Protein AF-A0A118K1B2-F1 (afdb_monomer_lite)

pLDDT: mean 70.5, std 12.01, range [33.72, 85.12]

InterPro domains:
  IPR000425 Major intrinsic protein [PF00230] (2-109)
  IPR022357 Major intrinsic protein, conserved site [PS00221] (12-20)
  IPR023271 Aquaporin-like [G3DSA:1.20.1080.10] (1-116)
  IPR023271 Aquaporin-like [SSF81338] (1-109)
  IPR034294 Aquaporin transporter [PTHR45724] (1-110)

Structure (mmCIF, N/CA/C/O backbone):
data_AF-A0A118K1B2-F1
#
_entry.id   AF-A0A118K1B2-F1
#
loop_
_atom_site.group_PDB
_atom_site.id
_atom_site.type_symbol
_atom_site.label_atom_id
_atom_site.label_alt_id
_atom_site.label_comp_id
_atom_site.label_asym_id
_atom_site.label_entity_id
_atom_site.label_seq_id
_atom_site.pdbx_PDB_ins_code
_atom_site.Cartn_x
_atom_site.Cartn_y
_atom_site.Cartn_z
_atom_site.occupancy
_atom_site.B_iso_or_equiv
_atom_site.auth_seq_id
_atom_site.auth_comp_id
_atom_site.auth_asym_id
_atom_site.auth_atom_id
_atom_site.pdbx_PDB_model_num
ATOM 1 N N . MET A 1 1 ? -10.280 1.804 -0.053 1.00 71.12 1 MET A N 1
ATOM 2 C CA . MET A 1 1 ? -9.878 0.490 0.505 1.00 71.12 1 MET A CA 1
ATOM 3 C C . MET A 1 1 ? -9.743 0.521 2.018 1.00 71.12 1 MET A C 1
ATOM 5 O O . MET A 1 1 ? -10.376 -0.305 2.659 1.00 71.12 1 MET A O 1
ATOM 9 N N . ILE A 1 2 ? -9.023 1.493 2.592 1.00 77.62 2 ILE A N 1
ATOM 10 C CA . ILE A 1 2 ? -8.877 1.639 4.054 1.00 77.62 2 ILE A CA 1
ATOM 11 C C . ILE A 1 2 ? -10.235 1.674 4.777 1.00 77.62 2 ILE A C 1
ATOM 13 O O . ILE A 1 2 ? -10.435 0.908 5.707 1.00 77.62 2 ILE A O 1
ATOM 17 N N . TYR A 1 3 ? -11.224 2.423 4.283 1.00 79.88 3 TYR A N 1
ATOM 18 C CA . TYR A 1 3 ? -12.569 2.416 4.886 1.00 79.88 3 TYR A CA 1
ATOM 19 C C . TYR A 1 3 ? -13.358 1.111 4.698 1.00 79.88 3 TYR A C 1
ATOM 21 O O . TYR A 1 3 ? -14.193 0.777 5.527 1.00 79.88 3 TYR A O 1
ATOM 29 N N . ALA A 1 4 ? -13.093 0.356 3.629 1.00 74.69 4 ALA A N 1
ATOM 30 C CA . ALA A 1 4 ? -13.871 -0.834 3.281 1.00 74.69 4 ALA A CA 1
ATOM 31 C C . ALA A 1 4 ? -13.399 -2.090 4.025 1.00 74.69 4 ALA A C 1
ATOM 33 O O . ALA A 1 4 ? -14.218 -2.896 4.447 1.00 74.69 4 ALA A O 1
ATOM 34 N N . VAL A 1 5 ? -12.083 -2.261 4.187 1.00 78.56 5 VAL A N 1
ATOM 35 C CA . VAL A 1 5 ? -11.490 -3.472 4.788 1.00 78.56 5 VAL A CA 1
ATOM 36 C C . VAL A 1 5 ? -10.510 -3.174 5.927 1.00 78.56 5 VAL A C 1
ATOM 38 O O . VAL A 1 5 ? -9.923 -4.097 6.486 1.00 78.56 5 VAL A O 1
ATOM 41 N N . GLY A 1 6 ? -10.329 -1.905 6.308 1.00 73.50 6 GLY A N 1
ATOM 42 C CA . GLY A 1 6 ? -9.408 -1.504 7.379 1.00 73.50 6 GLY A CA 1
ATOM 43 C C . GLY A 1 6 ? -9.746 -2.125 8.732 1.00 73.50 6 GLY A C 1
ATOM 44 O O . GLY A 1 6 ? -8.849 -2.582 9.428 1.00 73.50 6 GLY A O 1
ATOM 45 N N . HIS A 1 7 ? -11.034 -2.255 9.057 1.00 71.94 7 HIS A N 1
ATOM 46 C CA . HIS A 1 7 ? -11.498 -2.906 10.287 1.00 71.94 7 HIS A CA 1
ATOM 47 C C . HIS A 1 7 ? -11.290 -4.434 10.297 1.00 71.94 7 HIS A C 1
ATOM 49 O O . HIS A 1 7 ? -11.349 -5.046 11.358 1.00 71.94 7 HIS A O 1
ATOM 55 N N . ILE A 1 8 ? -11.046 -5.052 9.133 1.00 75.12 8 ILE A N 1
ATOM 56 C CA . ILE A 1 8 ? -10.825 -6.500 8.996 1.00 75.12 8 ILE A CA 1
ATOM 57 C C . ILE A 1 8 ? -9.327 -6.817 8.998 1.00 75.12 8 ILE A C 1
ATOM 59 O O . ILE A 1 8 ? -8.886 -7.743 9.677 1.00 75.12 8 ILE A O 1
ATOM 63 N N . SER A 1 9 ? -8.536 -6.076 8.215 1.00 69.19 9 SER A N 1
ATOM 64 C CA . SER A 1 9 ? -7.132 -6.419 7.945 1.00 69.19 9 SER A CA 1
ATOM 65 C C . SER A 1 9 ? -6.131 -5.279 8.130 1.00 69.19 9 SER A C 1
ATOM 67 O O . SER A 1 9 ? -4.959 -5.461 7.815 1.00 69.19 9 SER A O 1
ATOM 69 N N . GLY A 1 10 ? -6.567 -4.092 8.559 1.00 67.94 10 GLY A N 1
ATOM 70 C CA . GLY A 1 10 ? -5.748 -2.875 8.492 1.00 67.94 10 GLY A CA 1
ATOM 71 C C . GLY A 1 10 ? -5.558 -2.346 7.063 1.00 67.94 10 GLY A C 1
ATOM 72 O O . GLY A 1 10 ? -4.853 -1.366 6.858 1.00 67.94 10 GLY A O 1
ATOM 73 N N . ALA A 1 11 ? -6.201 -2.974 6.065 1.00 69.00 11 ALA A N 1
ATOM 74 C CA . ALA A 1 11 ? -6.052 -2.678 4.639 1.00 69.00 11 ALA A CA 1
ATOM 75 C C . ALA A 1 11 ? -4.610 -2.816 4.102 1.00 69.00 11 ALA A C 1
ATOM 77 O O . ALA A 1 11 ? -4.231 -2.145 3.138 1.00 69.00 11 ALA A O 1
ATOM 78 N N . HIS A 1 12 ? -3.821 -3.733 4.672 1.00 66.31 12 HIS A N 1
ATOM 79 C CA . HIS A 1 12 ? -2.490 -4.080 4.174 1.00 66.31 12 HIS A CA 1
ATOM 80 C C . HIS A 1 12 ? -2.569 -4.928 2.898 1.00 66.31 12 HIS A C 1
ATOM 82 O O . HIS A 1 12 ? -2.597 -6.156 2.925 1.00 66.31 12 HIS A O 1
ATOM 88 N N . MET A 1 13 ? -2.601 -4.254 1.750 1.00 67.62 13 MET A N 1
ATOM 89 C CA . MET A 1 13 ? -2.659 -4.908 0.435 1.00 67.62 13 MET A CA 1
ATOM 90 C C . MET A 1 13 ? -1.288 -5.376 -0.074 1.00 67.62 13 MET A C 1
ATOM 92 O O . MET A 1 13 ? -1.215 -6.091 -1.066 1.00 67.62 13 MET A O 1
ATOM 96 N N . ASN A 1 14 ? -0.205 -4.974 0.595 1.00 66.75 14 ASN A N 1
ATOM 97 C CA . ASN A 1 14 ? 1.168 -5.231 0.175 1.00 66.75 14 ASN A CA 1
ATOM 98 C C . ASN A 1 14 ? 1.871 -6.181 1.172 1.00 66.75 14 ASN A C 1
ATOM 100 O O . ASN A 1 14 ? 1.858 -5.901 2.380 1.00 66.75 14 ASN A O 1
ATOM 104 N N . PRO A 1 15 ? 2.524 -7.261 0.700 1.00 62.47 15 PRO A N 1
ATOM 105 C CA . PRO A 1 15 ? 3.285 -8.170 1.553 1.00 62.47 15 PRO A CA 1
ATOM 106 C C . PRO A 1 15 ? 4.389 -7.470 2.354 1.00 62.47 15 PRO A C 1
ATOM 108 O O . PRO A 1 15 ? 4.601 -7.816 3.511 1.00 62.47 15 PRO A O 1
ATOM 111 N N . ALA A 1 16 ? 5.048 -6.455 1.786 1.00 64.19 16 ALA A N 1
ATOM 112 C CA . ALA A 1 16 ? 6.098 -5.685 2.457 1.00 64.19 16 ALA A CA 1
ATOM 113 C C . ALA A 1 16 ? 5.550 -4.844 3.622 1.00 64.19 16 ALA A C 1
ATOM 115 O O . ALA A 1 16 ? 6.153 -4.790 4.691 1.00 64.19 16 ALA A O 1
ATOM 116 N N . VAL A 1 17 ? 4.367 -4.247 3.447 1.00 63.75 17 VAL A N 1
ATOM 117 C CA . VAL A 1 17 ? 3.679 -3.486 4.505 1.00 63.75 17 VAL A CA 1
ATOM 118 C C . VAL A 1 17 ? 3.190 -4.434 5.599 1.00 63.75 17 VAL A C 1
ATOM 120 O O . VAL A 1 17 ? 3.401 -4.177 6.781 1.00 63.75 17 VAL A O 1
ATOM 123 N N . THR A 1 18 ? 2.618 -5.577 5.209 1.00 71.69 18 THR A N 1
ATOM 124 C CA . THR A 1 18 ? 2.194 -6.624 6.151 1.00 71.69 18 THR A CA 1
ATOM 125 C C . THR A 1 18 ? 3.380 -7.131 6.971 1.00 71.69 18 THR A C 1
ATOM 127 O O . THR A 1 18 ? 3.280 -7.241 8.188 1.00 71.69 18 THR A O 1
ATOM 130 N N . LEU A 1 19 ? 4.527 -7.375 6.328 1.00 71.12 19 LEU A N 1
ATOM 131 C CA . LEU A 1 19 ? 5.757 -7.798 6.993 1.00 71.12 19 LEU A CA 1
ATOM 132 C C . LEU A 1 19 ? 6.261 -6.741 7.984 1.00 71.12 19 LEU A C 1
ATOM 134 O O . LEU A 1 19 ? 6.549 -7.083 9.127 1.00 71.12 19 LEU A O 1
ATOM 138 N N . ALA A 1 20 ? 6.325 -5.470 7.580 1.00 68.88 20 ALA A N 1
ATOM 139 C CA . ALA A 1 20 ? 6.774 -4.380 8.446 1.00 68.88 20 ALA A CA 1
ATOM 140 C C . ALA A 1 20 ? 5.913 -4.265 9.717 1.00 68.88 20 ALA A C 1
ATOM 142 O O . ALA A 1 20 ? 6.440 -4.199 10.826 1.00 68.88 20 ALA A O 1
ATOM 143 N N . PHE A 1 21 ? 4.589 -4.331 9.576 1.00 67.31 21 PHE A N 1
ATOM 144 C CA . PHE A 1 21 ? 3.666 -4.272 10.711 1.00 67.31 21 PHE A CA 1
ATOM 145 C C . PHE A 1 21 ? 3.639 -5.562 11.555 1.00 67.31 21 PHE A C 1
ATOM 147 O O . PHE A 1 21 ? 3.429 -5.494 12.769 1.00 67.31 21 PHE A O 1
ATOM 154 N N . SER A 1 22 ? 3.890 -6.731 10.955 1.00 73.12 22 SER A N 1
ATOM 155 C CA . SER A 1 22 ? 4.058 -7.993 11.690 1.00 73.12 22 SER A CA 1
ATOM 156 C C . SER A 1 22 ? 5.350 -8.028 12.510 1.00 73.12 22 SER A C 1
ATOM 158 O O . SER A 1 22 ? 5.331 -8.524 13.635 1.00 73.12 22 SER A O 1
ATOM 160 N N . VAL A 1 23 ? 6.451 -7.459 12.006 1.00 74.94 23 VAL A N 1
ATOM 161 C CA . VAL A 1 23 ? 7.722 -7.342 12.750 1.00 74.94 23 VAL A CA 1
ATOM 162 C C . VAL A 1 23 ? 7.582 -6.403 13.951 1.00 74.94 23 VAL A C 1
ATOM 164 O O . VAL A 1 23 ? 8.112 -6.693 15.019 1.00 74.94 23 VAL A O 1
ATOM 167 N N . VAL A 1 24 ? 6.803 -5.325 13.819 1.00 72.62 24 VAL A N 1
ATOM 168 C CA . VAL A 1 24 ? 6.491 -4.383 14.915 1.00 72.62 24 VAL A CA 1
ATOM 169 C C . VAL A 1 24 ? 5.405 -4.941 15.868 1.00 72.62 24 VAL A C 1
ATOM 171 O O . VAL A 1 24 ? 4.939 -4.259 16.779 1.00 72.62 24 VAL A O 1
ATOM 174 N N . GLY A 1 25 ? 4.989 -6.202 15.693 1.00 64.19 25 GLY A N 1
ATOM 175 C CA . GLY A 1 25 ? 4.097 -6.921 16.611 1.00 64.19 25 GLY A CA 1
ATOM 176 C C . GLY A 1 25 ? 2.627 -6.501 16.557 1.00 64.19 25 GLY A C 1
ATOM 177 O O . GLY A 1 25 ? 1.839 -6.951 17.383 1.00 64.19 25 GLY A O 1
ATOM 178 N N . HIS A 1 26 ? 2.238 -5.664 15.594 1.00 63.62 26 HIS A N 1
ATOM 179 C CA . HIS A 1 26 ? 0.870 -5.150 15.497 1.00 63.62 26 HIS A CA 1
ATOM 180 C C . HIS A 1 26 ? -0.079 -6.095 14.741 1.00 63.62 26 HIS A C 1
ATOM 182 O O . HIS A 1 26 ? -1.292 -5.960 14.878 1.00 63.62 26 HIS A O 1
ATOM 188 N N . PHE A 1 27 ? 0.438 -7.065 13.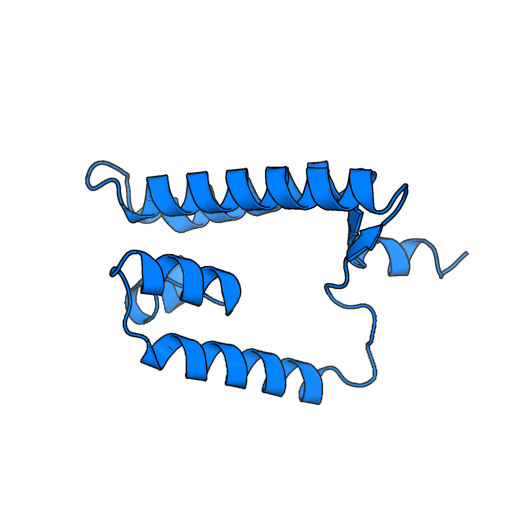968 1.00 65.69 27 PHE A N 1
ATOM 189 C CA . PHE A 1 27 ? -0.393 -7.965 13.153 1.00 65.69 27 PHE A CA 1
ATOM 190 C C . PHE A 1 27 ? 0.091 -9.426 13.114 1.00 65.69 27 PHE A C 1
ATOM 192 O O . PHE A 1 27 ? 1.298 -9.685 13.078 1.00 65.69 27 PHE A O 1
ATOM 199 N N . PRO A 1 28 ? -0.836 -10.405 13.050 1.00 72.88 28 PRO A N 1
ATOM 200 C CA . PRO A 1 28 ? -0.501 -11.824 13.026 1.00 72.88 28 PRO A CA 1
ATOM 201 C C . PRO A 1 28 ? 0.170 -12.240 11.710 1.00 72.88 28 PRO A C 1
ATOM 203 O O . PRO A 1 28 ? -0.343 -11.978 10.624 1.00 72.88 28 PRO A O 1
ATOM 206 N N . TRP A 1 29 ? 1.250 -13.021 11.807 1.00 74.06 29 TRP A N 1
ATOM 207 C CA . TRP A 1 29 ? 2.026 -13.552 10.673 1.00 74.06 29 TRP A CA 1
ATOM 208 C C . TRP A 1 29 ? 1.200 -14.306 9.615 1.00 74.06 29 TRP A C 1
ATOM 210 O O . TRP A 1 29 ? 1.606 -14.403 8.461 1.00 74.06 29 TRP A O 1
ATOM 220 N N . LYS A 1 30 ? 0.008 -14.805 9.972 1.00 75.38 30 LYS A N 1
ATOM 221 C CA . LYS A 1 30 ? -0.931 -15.448 9.036 1.00 75.38 30 LYS A CA 1
ATOM 222 C C . LYS A 1 30 ? -1.474 -14.492 7.962 1.00 75.38 30 LYS A C 1
ATOM 224 O O . LYS A 1 30 ? -1.896 -14.960 6.913 1.00 75.38 30 LYS A O 1
ATOM 229 N N . GLN A 1 31 ? -1.463 -13.174 8.178 1.00 73.31 31 GLN A N 1
ATOM 230 C CA . GLN A 1 31 ? -1.839 -12.216 7.128 1.00 73.31 31 GLN A CA 1
ATOM 231 C C . GLN A 1 31 ? -0.801 -12.140 6.002 1.00 73.31 31 GLN A C 1
ATOM 233 O O . GLN A 1 31 ? -1.165 -11.870 4.857 1.00 73.31 31 GLN A O 1
ATOM 238 N N . LEU A 1 32 ? 0.471 -12.439 6.291 1.00 75.44 32 LEU A N 1
ATOM 239 C CA . LEU A 1 32 ? 1.540 -12.420 5.294 1.00 75.44 32 LEU A CA 1
ATOM 240 C C . LEU A 1 32 ? 1.276 -13.439 4.178 1.00 75.44 32 LEU A C 1
ATOM 242 O O . LEU A 1 32 ? 1.420 -13.121 3.000 1.00 75.44 32 LEU A O 1
ATOM 246 N N . THR A 1 33 ? 0.820 -14.642 4.535 1.00 77.44 33 THR A N 1
ATOM 247 C CA . THR A 1 33 ? 0.509 -15.691 3.553 1.00 77.44 33 THR A CA 1
ATOM 248 C C . THR A 1 33 ? -0.683 -15.309 2.675 1.00 77.44 33 THR A C 1
ATOM 250 O O . THR A 1 33 ? -0.632 -15.518 1.465 1.00 77.44 33 THR A O 1
ATOM 253 N N . GLY A 1 34 ? -1.714 -14.672 3.244 1.00 78.06 34 GLY A N 1
ATOM 254 C CA . GLY A 1 34 ? -2.842 -14.125 2.483 1.00 78.06 34 GLY A CA 1
ATOM 255 C C . GLY A 1 34 ? -2.420 -13.039 1.486 1.00 78.06 34 GLY A C 1
ATOM 256 O O . GLY A 1 34 ? -2.852 -13.063 0.334 1.00 78.06 34 GLY A O 1
ATOM 257 N N . SER A 1 35 ? -1.522 -12.136 1.890 1.00 74.25 35 SER A N 1
ATOM 258 C CA . SER A 1 35 ? -0.998 -11.070 1.024 1.00 74.25 35 SER A CA 1
ATOM 259 C C . SER A 1 35 ? -0.142 -11.614 -0.133 1.00 74.25 35 SER A C 1
ATOM 261 O O . SER A 1 35 ? -0.258 -11.160 -1.276 1.00 74.25 35 SER A O 1
ATOM 263 N N . ILE A 1 36 ? 0.666 -12.648 0.132 1.00 80.12 36 ILE A N 1
ATOM 264 C CA . ILE A 1 36 ? 1.450 -13.352 -0.895 1.00 80.12 36 ILE A CA 1
ATOM 265 C C . ILE A 1 36 ? 0.523 -14.055 -1.895 1.00 80.12 36 ILE A C 1
ATOM 267 O O . ILE A 1 36 ? 0.702 -13.906 -3.105 1.00 80.12 36 ILE A O 1
ATOM 271 N N . LEU A 1 37 ? -0.491 -14.781 -1.412 1.00 81.62 37 LEU A N 1
ATOM 272 C CA . LEU A 1 37 ? -1.463 -15.465 -2.271 1.00 81.62 37 LEU A CA 1
ATOM 273 C C . LEU A 1 37 ? -2.247 -14.481 -3.146 1.00 81.62 37 LEU A C 1
ATOM 275 O O . LEU A 1 37 ? -2.399 -14.724 -4.341 1.00 81.62 37 LEU A O 1
ATOM 279 N N . ALA A 1 38 ? -2.689 -13.354 -2.584 1.00 78.00 38 ALA A N 1
ATOM 280 C CA . ALA A 1 38 ? -3.379 -12.306 -3.335 1.00 78.00 38 ALA A CA 1
ATOM 281 C C . ALA A 1 38 ? -2.488 -11.705 -4.436 1.00 78.00 38 ALA A C 1
ATOM 283 O O . ALA A 1 38 ? -2.937 -11.531 -5.568 1.00 78.00 38 ALA A O 1
ATOM 284 N N . SER A 1 39 ? -1.208 -11.463 -4.133 1.00 76.88 39 SER A N 1
ATOM 285 C CA . SER A 1 39 ? -0.222 -10.968 -5.104 1.00 76.88 39 SER A CA 1
ATOM 286 C C . SER A 1 39 ? -0.002 -11.965 -6.250 1.00 76.88 39 SER A C 1
ATOM 288 O O . SER A 1 39 ? 0.089 -11.581 -7.418 1.00 76.88 39 SER A O 1
ATOM 290 N N . PHE A 1 40 ? 0.030 -13.264 -5.940 1.00 79.94 40 PHE A N 1
ATOM 291 C CA . PHE A 1 40 ? 0.178 -14.318 -6.944 1.00 79.94 40 PHE A CA 1
ATOM 292 C C . PHE A 1 40 ? -1.085 -14.493 -7.801 1.00 79.94 40 PHE A C 1
ATOM 294 O O . PHE A 1 40 ? -0.987 -14.640 -9.018 1.00 79.94 40 PHE A O 1
ATOM 301 N N . ALA A 1 41 ? -2.272 -14.415 -7.192 1.00 82.62 41 ALA A N 1
ATOM 302 C CA . ALA A 1 41 ? -3.546 -14.437 -7.907 1.00 82.62 41 ALA A CA 1
ATOM 303 C C . ALA A 1 41 ? -3.663 -13.255 -8.881 1.00 82.62 41 ALA A C 1
ATOM 305 O O . ALA A 1 41 ? -4.050 -13.442 -10.035 1.00 82.62 41 ALA A O 1
ATOM 306 N N . LEU A 1 42 ? -3.248 -12.058 -8.450 1.00 76.75 42 LEU A N 1
ATOM 307 C CA . LEU A 1 42 ? -3.219 -10.869 -9.298 1.00 76.75 42 LEU A CA 1
ATOM 308 C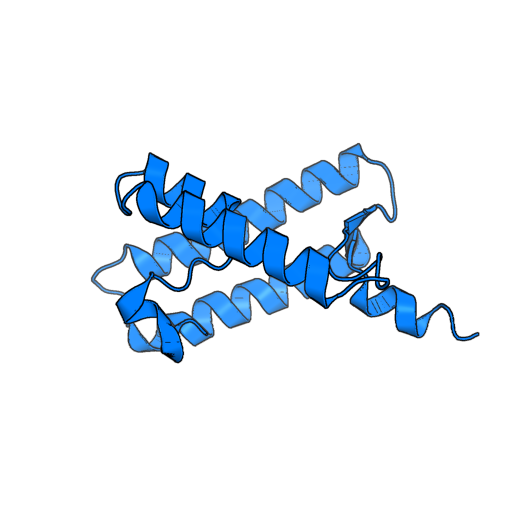 C . LEU A 1 42 ? -2.262 -11.042 -10.489 1.00 76.75 42 LEU A C 1
ATOM 310 O O . LEU A 1 42 ? -2.620 -10.707 -11.616 1.00 76.75 42 LEU A O 1
ATOM 314 N N . ARG A 1 43 ? -1.082 -11.638 -10.268 1.00 75.81 43 ARG A N 1
ATOM 315 C CA . ARG A 1 43 ? -0.123 -11.964 -11.338 1.00 75.81 43 ARG A CA 1
ATOM 316 C C . ARG A 1 43 ? -0.707 -12.917 -12.384 1.00 75.81 43 ARG A C 1
ATOM 318 O O . ARG A 1 43 ? -0.441 -12.745 -13.570 1.00 75.81 43 ARG A O 1
ATOM 325 N N . ILE A 1 44 ? -1.471 -13.922 -11.957 1.00 80.81 44 ILE A N 1
ATOM 326 C CA . ILE A 1 44 ? -2.115 -14.878 -12.870 1.00 80.81 44 ILE A CA 1
ATOM 327 C C . ILE A 1 44 ? -3.229 -14.189 -13.666 1.00 80.81 44 ILE A C 1
ATOM 329 O O . ILE A 1 44 ? -3.322 -14.387 -14.874 1.00 80.81 44 ILE A O 1
ATOM 333 N N . LEU A 1 45 ? -4.045 -13.364 -13.004 1.00 80.00 45 LEU A N 1
ATOM 334 C CA . LEU A 1 45 ? -5.194 -12.699 -13.619 1.00 80.00 45 LEU A CA 1
ATOM 335 C C . LEU A 1 45 ? -4.792 -11.618 -14.635 1.00 80.00 45 LEU A C 1
ATOM 337 O O . LEU A 1 45 ? -5.482 -11.433 -15.633 1.00 80.00 45 LEU A O 1
ATOM 341 N N . LEU A 1 46 ? -3.689 -10.906 -14.389 1.00 77.19 46 LEU A N 1
ATOM 342 C CA . LEU A 1 46 ? -3.232 -9.796 -15.234 1.00 77.19 46 LEU A CA 1
ATOM 343 C C . LEU A 1 46 ? -2.296 -10.220 -16.378 1.00 77.19 46 LEU A C 1
ATOM 345 O O . LEU A 1 46 ? -1.840 -9.365 -17.134 1.00 77.19 46 LEU A O 1
ATOM 349 N N . HIS A 1 47 ? -2.002 -11.509 -16.558 1.00 70.81 47 HIS A N 1
ATOM 350 C CA . HIS A 1 47 ? -1.213 -11.972 -17.706 1.00 70.81 47 HIS A CA 1
ATOM 351 C C . HIS A 1 47 ? -1.971 -11.689 -19.024 1.00 70.81 47 HIS A C 1
ATOM 353 O O . HIS A 1 47 ? -3.141 -12.055 -19.117 1.00 70.81 47 HIS A O 1
ATOM 359 N N . PRO A 1 48 ? -1.354 -11.075 -20.063 1.00 70.25 48 PRO A N 1
ATOM 360 C CA . PRO A 1 48 ? 0.081 -10.869 -20.301 1.00 70.25 48 PRO A CA 1
ATOM 361 C C . PRO A 1 48 ? 0.625 -9.460 -19.966 1.00 70.25 48 PRO A C 1
ATOM 363 O O . PRO A 1 48 ? 1.706 -9.106 -20.437 1.00 70.25 48 PRO A O 1
ATOM 366 N N . ILE A 1 49 ? -0.085 -8.637 -19.192 1.00 69.56 49 ILE A N 1
ATOM 367 C CA . ILE A 1 49 ? 0.314 -7.256 -18.882 1.00 69.56 49 ILE A CA 1
ATOM 368 C C . ILE A 1 49 ? 1.528 -7.268 -17.938 1.00 69.56 49 ILE A C 1
ATOM 370 O O . ILE A 1 49 ? 1.412 -7.588 -16.759 1.00 69.56 49 ILE A O 1
ATOM 374 N N . LYS A 1 50 ? 2.712 -6.934 -18.465 1.00 62.91 50 LYS A N 1
ATOM 375 C CA . LYS A 1 50 ? 3.988 -6.994 -17.723 1.00 62.91 50 LYS A CA 1
ATOM 376 C C . LYS A 1 50 ? 4.397 -5.689 -17.048 1.00 62.91 50 LYS A C 1
ATOM 378 O O . LYS A 1 50 ? 5.272 -5.721 -16.192 1.00 62.91 50 LYS A O 1
ATOM 383 N N . HIS A 1 51 ? 3.802 -4.565 -17.440 1.00 60.19 51 HIS A N 1
ATOM 384 C CA . HIS A 1 51 ? 4.256 -3.250 -16.990 1.00 60.19 51 HIS A CA 1
ATOM 385 C C . HIS A 1 51 ? 3.482 -2.725 -15.774 1.00 60.19 51 HIS A C 1
ATOM 387 O O . HIS A 1 51 ? 4.031 -1.913 -15.035 1.00 60.19 51 HIS A O 1
ATOM 393 N N . LEU A 1 52 ? 2.301 -3.275 -15.467 1.00 59.44 52 LEU A N 1
ATOM 394 C CA . LEU A 1 52 ? 1.437 -2.780 -14.390 1.00 59.44 52 LEU A CA 1
ATOM 395 C C . LEU A 1 52 ? 2.129 -2.786 -13.022 1.00 59.44 52 LEU A C 1
ATOM 397 O O . LEU A 1 52 ? 2.432 -3.838 -12.464 1.00 59.44 52 LEU A O 1
ATOM 401 N N . GLY A 1 53 ? 2.362 -1.589 -12.477 1.00 59.25 53 GLY A N 1
ATOM 402 C CA . GLY A 1 53 ? 2.968 -1.406 -11.155 1.00 59.25 53 GLY A CA 1
ATOM 403 C C . GLY A 1 53 ? 4.475 -1.667 -11.094 1.00 59.25 53 GLY A C 1
ATOM 404 O O . GLY A 1 53 ? 5.020 -1.760 -9.997 1.00 59.25 53 GLY A O 1
ATOM 405 N N . THR A 1 54 ? 5.156 -1.777 -12.239 1.00 61.12 54 THR A N 1
ATOM 406 C CA . THR A 1 54 ? 6.624 -1.848 -12.281 1.00 61.12 54 THR A CA 1
ATOM 407 C C . THR A 1 54 ? 7.240 -0.451 -12.197 1.00 61.12 54 THR A C 1
ATOM 409 O O . THR A 1 54 ? 6.757 0.498 -12.823 1.00 61.12 54 THR A O 1
ATOM 412 N N . THR A 1 55 ? 8.303 -0.316 -11.405 1.00 61.44 55 THR A N 1
ATOM 413 C CA . THR A 1 55 ? 9.114 0.898 -11.305 1.00 61.44 55 THR A CA 1
ATOM 414 C C . THR A 1 55 ? 10.258 0.802 -12.307 1.00 61.44 55 THR A C 1
ATOM 416 O O . THR A 1 55 ? 11.182 0.009 -12.146 1.00 61.44 55 THR A O 1
ATOM 419 N N . THR A 1 56 ? 10.188 1.582 -13.388 1.00 62.81 56 THR A N 1
ATOM 420 C CA . THR A 1 56 ? 11.314 1.699 -14.323 1.00 62.81 56 THR A CA 1
ATOM 421 C C . THR A 1 56 ? 12.134 2.931 -13.932 1.00 62.81 56 THR A C 1
ATOM 423 O O . THR A 1 56 ? 11.578 4.035 -13.927 1.00 62.81 56 THR A O 1
ATOM 426 N N . PRO A 1 57 ? 13.426 2.790 -13.586 1.00 65.19 57 PRO A N 1
ATOM 427 C CA . PRO A 1 57 ? 14.261 3.938 -13.255 1.00 65.19 57 PRO A CA 1
ATOM 428 C C . PRO A 1 57 ? 14.381 4.856 -14.477 1.00 65.19 57 PRO A C 1
ATOM 430 O O . PRO A 1 57 ? 14.694 4.401 -15.577 1.00 65.19 57 PRO A O 1
ATOM 433 N N . ALA A 1 58 ? 14.093 6.150 -14.305 1.00 64.38 58 ALA A N 1
ATOM 434 C CA . ALA A 1 58 ? 14.281 7.139 -15.370 1.00 64.38 58 ALA A CA 1
ATOM 435 C C . ALA A 1 58 ? 15.731 7.665 -15.430 1.00 64.38 58 ALA A C 1
ATOM 437 O O . ALA A 1 58 ? 16.117 8.278 -16.424 1.00 64.38 58 ALA A O 1
ATOM 438 N N . GLY A 1 59 ? 16.521 7.413 -14.378 1.00 70.00 59 GLY A N 1
ATOM 439 C CA . GLY A 1 59 ? 17.920 7.815 -14.223 1.00 70.00 59 GLY A CA 1
ATOM 440 C C . GLY A 1 59 ? 18.810 6.655 -13.766 1.00 70.00 59 GLY A C 1
ATOM 441 O O . GLY A 1 59 ? 18.636 5.521 -14.202 1.00 70.00 59 GLY A O 1
ATOM 442 N N . THR A 1 60 ? 19.781 6.931 -12.892 1.00 78.25 60 THR A N 1
ATOM 443 C CA . THR A 1 60 ? 20.670 5.884 -12.351 1.00 78.25 60 THR A CA 1
ATOM 444 C C . THR A 1 60 ? 19.953 4.998 -11.330 1.00 78.25 60 THR A C 1
ATOM 446 O O . THR A 1 60 ? 19.115 5.484 -10.567 1.00 78.25 60 THR A O 1
ATOM 449 N N . ASP A 1 61 ? 20.336 3.721 -11.247 1.00 78.44 61 ASP A N 1
ATOM 450 C CA . ASP A 1 61 ? 19.781 2.772 -10.267 1.00 78.44 61 ASP A CA 1
ATOM 451 C C . ASP A 1 61 ? 19.913 3.284 -8.823 1.00 78.44 61 ASP A C 1
ATOM 453 O O . ASP A 1 61 ? 19.019 3.096 -8.002 1.00 78.44 61 ASP A O 1
ATOM 457 N N . LEU A 1 62 ? 21.004 4.000 -8.519 1.00 78.25 62 LEU A N 1
ATOM 458 C CA . LEU A 1 62 ? 21.234 4.592 -7.201 1.00 78.25 62 LEU A CA 1
ATOM 459 C C . LEU A 1 62 ? 20.253 5.734 -6.894 1.00 78.25 62 LEU A C 1
ATOM 461 O O . LEU A 1 62 ? 19.744 5.818 -5.779 1.00 78.25 62 LEU A O 1
ATOM 465 N N . GLN A 1 63 ? 19.963 6.599 -7.869 1.00 74.75 63 GLN A N 1
ATOM 466 C CA . GLN A 1 63 ? 18.970 7.666 -7.714 1.00 74.75 63 GLN A CA 1
ATOM 467 C C . GLN A 1 63 ? 17.569 7.082 -7.505 1.00 74.75 63 GLN A C 1
ATOM 469 O O . GLN A 1 63 ? 16.848 7.532 -6.614 1.00 74.75 63 GLN A O 1
ATOM 474 N N . ALA A 1 64 ? 17.206 6.052 -8.274 1.00 74.25 64 ALA A N 1
ATOM 475 C CA . ALA A 1 64 ? 15.931 5.362 -8.115 1.00 74.25 64 ALA A CA 1
ATOM 476 C C . ALA A 1 64 ? 15.812 4.687 -6.740 1.00 74.25 64 ALA A C 1
ATOM 478 O O . ALA A 1 64 ? 14.790 4.846 -6.079 1.00 74.25 64 ALA A O 1
ATOM 479 N N . LEU A 1 65 ? 16.875 4.032 -6.261 1.00 79.00 65 LEU A N 1
ATOM 480 C CA . LEU A 1 65 ? 16.916 3.424 -4.929 1.00 79.00 65 LEU A CA 1
ATOM 481 C C . LEU A 1 65 ? 16.736 4.464 -3.812 1.00 79.00 65 LEU A C 1
ATOM 483 O O . LEU A 1 65 ? 15.966 4.244 -2.877 1.00 79.00 65 LEU A O 1
ATOM 487 N N . ILE A 1 66 ? 17.424 5.607 -3.902 1.00 81.62 66 ILE A N 1
ATOM 488 C CA . ILE A 1 66 ? 17.296 6.696 -2.919 1.00 81.62 66 ILE A CA 1
ATOM 489 C C . ILE A 1 66 ? 15.863 7.236 -2.906 1.00 81.62 66 ILE A C 1
ATOM 491 O O . ILE A 1 66 ? 15.275 7.408 -1.837 1.00 81.62 66 ILE A O 1
ATOM 495 N N . MET A 1 67 ? 15.280 7.460 -4.083 1.00 75.69 67 MET A N 1
ATOM 496 C CA . MET A 1 67 ? 13.900 7.928 -4.205 1.00 75.69 67 MET A CA 1
ATOM 497 C C . MET A 1 67 ? 12.896 6.907 -3.661 1.00 75.69 67 MET A C 1
ATOM 499 O O . MET A 1 67 ? 11.961 7.286 -2.955 1.00 75.69 67 MET A O 1
ATOM 503 N N . GLU A 1 68 ? 13.109 5.616 -3.911 1.00 75.19 68 GLU A N 1
ATOM 504 C CA . GLU A 1 68 ? 12.255 4.540 -3.407 1.00 75.19 68 GLU A CA 1
ATOM 505 C C . GLU A 1 68 ? 12.293 4.456 -1.875 1.00 75.19 68 GLU A C 1
ATOM 507 O O . GLU A 1 68 ? 11.243 4.314 -1.241 1.00 75.19 68 GLU A O 1
ATOM 512 N N . ILE A 1 69 ? 13.469 4.641 -1.264 1.00 82.69 69 ILE A N 1
ATOM 513 C CA . ILE A 1 69 ? 13.621 4.716 0.196 1.00 82.69 69 ILE A CA 1
ATOM 514 C C . ILE A 1 69 ? 12.851 5.912 0.762 1.00 82.69 69 ILE A C 1
ATOM 516 O O . ILE A 1 69 ? 12.088 5.741 1.713 1.00 82.69 69 ILE A O 1
ATOM 520 N N . ILE A 1 70 ? 13.014 7.108 0.186 1.00 83.69 70 ILE A N 1
ATOM 521 C CA . ILE A 1 70 ? 12.354 8.332 0.671 1.00 83.69 70 ILE A CA 1
ATOM 522 C C . ILE A 1 70 ? 10.829 8.195 0.577 1.00 83.69 70 ILE A C 1
ATOM 524 O O . ILE A 1 70 ? 10.121 8.425 1.557 1.00 83.69 70 ILE A O 1
ATOM 528 N N . VAL A 1 71 ? 10.320 7.767 -0.579 1.00 79.94 71 VAL A N 1
ATOM 529 C CA . VAL A 1 71 ? 8.881 7.616 -0.842 1.00 79.94 71 VAL A CA 1
ATOM 530 C C . VAL A 1 71 ? 8.256 6.561 0.067 1.00 79.94 71 VAL A C 1
ATOM 532 O O . VAL A 1 71 ? 7.203 6.806 0.667 1.00 79.94 71 VAL A O 1
ATOM 535 N N . THR A 1 72 ? 8.916 5.410 0.219 1.00 79.00 72 THR A N 1
ATOM 536 C CA . THR A 1 72 ? 8.447 4.327 1.094 1.00 79.00 72 THR A CA 1
ATOM 537 C C . THR A 1 72 ? 8.481 4.752 2.558 1.00 79.00 72 THR A C 1
ATOM 539 O O . THR A 1 72 ? 7.532 4.486 3.297 1.00 79.00 72 THR A O 1
ATOM 542 N N . PHE A 1 73 ? 9.527 5.469 2.976 1.00 81.44 7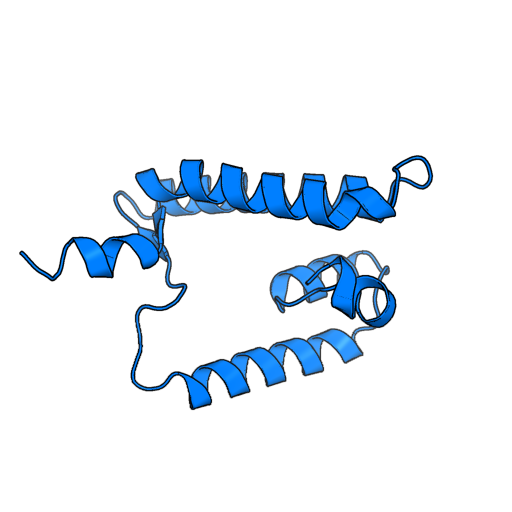3 PHE A N 1
ATOM 543 C CA . PHE A 1 73 ? 9.640 5.999 4.330 1.00 81.44 73 PHE A CA 1
ATOM 544 C C . PHE A 1 73 ? 8.520 6.994 4.646 1.00 81.44 73 PHE A C 1
ATOM 546 O O . PHE A 1 73 ? 7.836 6.833 5.654 1.00 81.44 73 PHE A O 1
ATOM 553 N N . THR A 1 74 ? 8.270 7.981 3.780 1.00 80.62 74 THR A N 1
ATOM 554 C CA . THR A 1 74 ? 7.193 8.963 3.986 1.00 80.62 74 THR A CA 1
ATOM 555 C C . THR A 1 74 ? 5.817 8.297 4.021 1.00 80.62 74 THR A C 1
ATOM 557 O O . THR A 1 74 ? 5.002 8.614 4.889 1.00 80.62 74 THR A O 1
ATOM 560 N N . MET A 1 75 ? 5.562 7.337 3.128 1.00 81.12 75 MET A N 1
ATOM 561 C CA . MET A 1 75 ? 4.304 6.587 3.094 1.00 81.12 75 MET A CA 1
ATOM 562 C C . MET A 1 75 ? 4.091 5.769 4.379 1.00 81.12 75 MET A C 1
ATOM 564 O O . MET A 1 75 ? 3.017 5.840 4.987 1.00 81.12 75 MET A O 1
ATOM 568 N N . MET A 1 76 ? 5.118 5.050 4.842 1.00 81.06 76 MET A N 1
ATOM 569 C CA . MET A 1 76 ? 5.039 4.262 6.075 1.00 81.06 76 MET A CA 1
ATOM 570 C C . MET A 1 76 ? 4.983 5.136 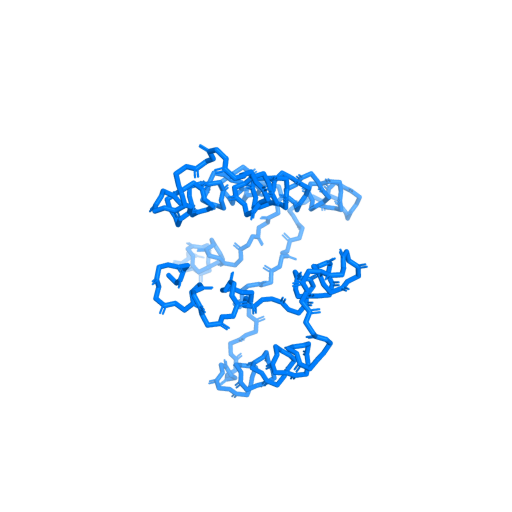7.326 1.00 81.06 76 MET A C 1
ATOM 572 O O . MET A 1 76 ? 4.287 4.772 8.274 1.00 81.06 76 MET A O 1
ATOM 576 N N . PHE A 1 77 ? 5.638 6.297 7.329 1.00 82.81 77 PHE A N 1
ATOM 577 C CA . PHE A 1 77 ? 5.554 7.265 8.419 1.00 82.81 77 PHE A CA 1
ATOM 578 C C . PHE A 1 77 ? 4.122 7.783 8.592 1.00 82.81 77 PHE A C 1
ATOM 580 O O . PHE A 1 77 ? 3.580 7.692 9.690 1.00 82.81 77 PHE A O 1
ATOM 587 N N . VAL A 1 78 ? 3.473 8.241 7.513 1.00 82.69 78 VAL A N 1
ATOM 588 C CA . VAL A 1 78 ? 2.076 8.714 7.572 1.00 82.69 78 VAL A CA 1
ATOM 589 C C . VAL A 1 78 ? 1.129 7.581 7.966 1.00 82.69 78 VAL A C 1
ATOM 591 O O . VAL A 1 78 ? 0.272 7.771 8.826 1.00 82.69 78 VAL A O 1
ATOM 594 N N . THR A 1 79 ? 1.305 6.391 7.384 1.00 80.69 79 THR A N 1
ATOM 595 C CA . THR A 1 79 ? 0.467 5.224 7.703 1.00 80.69 79 THR A CA 1
ATOM 596 C C . THR A 1 79 ? 0.606 4.829 9.170 1.00 80.69 79 THR A C 1
ATOM 598 O O . THR A 1 79 ? -0.399 4.610 9.838 1.00 80.69 79 THR A O 1
ATOM 601 N N . SER A 1 80 ? 1.829 4.805 9.704 1.00 77.06 80 SER A N 1
ATOM 602 C CA . SER A 1 80 ? 2.078 4.471 11.109 1.00 77.06 80 SER A CA 1
ATOM 603 C C . SER A 1 80 ? 1.571 5.559 12.049 1.00 77.06 80 SER A C 1
ATOM 605 O O . SER A 1 80 ? 0.927 5.232 13.038 1.00 77.06 80 SER A O 1
ATOM 607 N N . ALA A 1 81 ? 1.794 6.839 11.738 1.00 81.56 81 ALA A N 1
ATOM 608 C CA . ALA A 1 81 ? 1.308 7.957 12.545 1.00 81.56 81 ALA A CA 1
ATOM 609 C C . ALA A 1 81 ? -0.220 7.922 12.688 1.00 81.56 81 ALA A C 1
ATOM 611 O O . ALA A 1 81 ? -0.747 8.031 13.787 1.00 81.56 81 ALA A O 1
ATOM 612 N N . VAL A 1 82 ? -0.930 7.678 11.588 1.00 79.75 82 VAL A N 1
ATOM 613 C CA . VAL A 1 82 ? -2.393 7.591 11.576 1.00 79.75 82 VAL A CA 1
ATOM 614 C C . VAL A 1 82 ? -2.908 6.291 12.210 1.00 79.75 82 VAL A C 1
ATOM 616 O O . VAL A 1 82 ? -3.973 6.296 12.820 1.00 79.75 82 VAL A O 1
ATOM 619 N N . ALA A 1 83 ? -2.182 5.177 12.073 1.00 74.25 83 ALA A N 1
ATOM 620 C CA . ALA A 1 83 ? -2.598 3.880 12.612 1.00 74.25 83 ALA A CA 1
ATOM 621 C C . ALA A 1 83 ? -2.298 3.706 14.111 1.00 74.25 83 ALA A C 1
ATOM 623 O O . ALA A 1 83 ? -2.966 2.911 14.768 1.00 74.25 83 ALA A O 1
ATOM 624 N N . THR A 1 84 ? -1.289 4.400 14.645 1.00 71.88 84 THR A N 1
ATOM 625 C CA . THR A 1 84 ? -0.832 4.233 16.039 1.00 71.88 84 THR A CA 1
ATOM 626 C C . THR A 1 84 ? -1.238 5.380 16.961 1.00 71.88 84 THR A C 1
ATOM 628 O O . THR A 1 84 ? -1.296 5.184 18.177 1.00 71.88 84 THR A O 1
ATOM 631 N N . ASP A 1 85 ? -1.554 6.563 16.429 1.00 74.81 85 ASP A N 1
ATOM 632 C CA . ASP A 1 85 ? -1.971 7.687 17.261 1.00 74.81 85 ASP A CA 1
ATOM 633 C C . ASP A 1 85 ? -3.442 7.555 17.680 1.00 74.81 85 ASP A C 1
ATOM 635 O O . ASP A 1 85 ? -4.368 7.832 16.922 1.00 74.81 85 ASP A O 1
ATOM 639 N N . SER A 1 86 ? -3.656 7.173 18.940 1.00 65.25 86 SER A N 1
ATOM 640 C CA . SER A 1 86 ? -4.984 7.106 19.570 1.00 65.25 86 SER A CA 1
ATOM 641 C C . SER A 1 86 ? -5.742 8.444 19.620 1.00 65.25 86 SER A C 1
ATOM 643 O O . SER A 1 86 ? -6.949 8.441 19.866 1.00 65.25 86 SER A O 1
ATOM 645 N N . LYS A 1 87 ? -5.065 9.583 19.402 1.00 67.44 87 LYS A N 1
ATOM 646 C CA . LYS A 1 87 ? -5.691 10.913 19.296 1.00 67.44 87 LYS A CA 1
ATOM 647 C C . LYS A 1 87 ? -6.046 11.292 17.859 1.00 67.44 87 LYS A C 1
ATOM 649 O O . LYS A 1 87 ? -6.763 12.275 17.661 1.00 67.44 87 LYS A O 1
ATOM 654 N N . ALA A 1 88 ? -5.554 10.555 16.866 1.00 68.12 88 ALA A N 1
ATOM 655 C CA . ALA A 1 88 ? -5.907 10.795 15.479 1.00 68.12 88 ALA A CA 1
ATOM 656 C C . ALA A 1 88 ? -7.355 10.362 15.217 1.00 68.12 88 ALA A C 1
ATOM 658 O O . ALA A 1 88 ? -7.836 9.343 15.715 1.00 68.12 88 ALA A O 1
ATOM 659 N N . VAL A 1 89 ? -8.064 11.137 14.395 1.00 71.06 89 VAL A N 1
ATOM 660 C CA . VAL A 1 89 ? -9.416 10.784 13.955 1.00 71.06 89 VAL A CA 1
ATOM 661 C C . VAL A 1 89 ? -9.296 9.606 12.989 1.00 71.06 89 VAL A C 1
ATOM 663 O O . VAL A 1 89 ? -9.008 9.797 11.808 1.00 71.06 89 VAL A O 1
ATOM 666 N N . GLY A 1 90 ? -9.495 8.383 13.484 1.00 67.25 90 GLY A N 1
ATOM 667 C CA . GLY A 1 90 ? -9.362 7.156 12.687 1.00 67.25 90 GLY A CA 1
ATOM 668 C C . GLY A 1 90 ? -10.248 7.138 11.432 1.00 67.25 90 GLY A C 1
ATOM 669 O O . GLY A 1 90 ? -9.874 6.558 10.416 1.00 67.25 90 GLY A O 1
ATOM 670 N N . GLU A 1 91 ? -11.376 7.856 11.447 1.00 74.12 91 GLU A N 1
ATOM 671 C CA . GLU A 1 91 ? -12.236 8.052 10.271 1.00 74.12 91 GLU A CA 1
ATOM 672 C C . GLU A 1 91 ? -11.585 8.873 9.152 1.00 74.12 91 GLU A C 1
ATOM 674 O O . GLU A 1 91 ? -11.998 8.742 8.007 1.00 74.12 91 GLU A O 1
ATOM 679 N N . LEU A 1 92 ? -10.560 9.68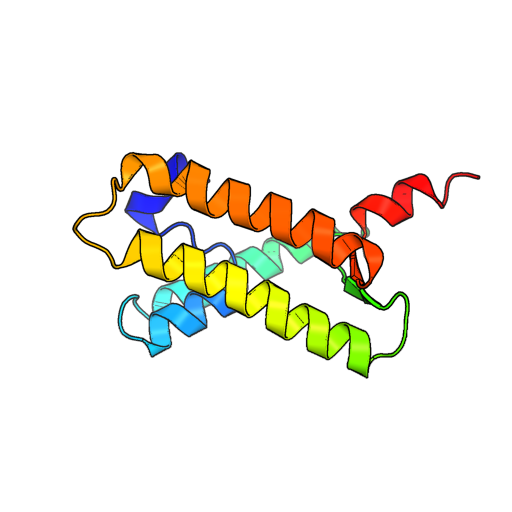5 9.430 1.00 79.88 92 LEU A N 1
ATOM 680 C CA . LEU A 1 92 ? -9.802 10.417 8.406 1.00 79.88 92 LEU A CA 1
ATOM 681 C C . LEU A 1 92 ? -8.615 9.612 7.863 1.00 79.88 92 LEU A C 1
ATOM 683 O O . LEU A 1 92 ? -7.955 10.054 6.919 1.00 79.88 92 LEU A O 1
ATOM 687 N N . ALA A 1 93 ? -8.352 8.421 8.410 1.00 79.44 93 ALA A N 1
ATOM 688 C CA . ALA A 1 93 ? -7.173 7.636 8.069 1.00 79.44 93 ALA A CA 1
ATOM 689 C C . ALA A 1 93 ? -7.094 7.283 6.582 1.00 79.44 93 ALA A C 1
ATOM 691 O O . ALA A 1 93 ? -6.024 7.330 5.975 1.00 79.44 93 ALA A O 1
ATOM 692 N N . GLY A 1 94 ? -8.238 6.978 5.967 1.00 80.62 94 GLY A N 1
ATOM 693 C CA . GLY A 1 94 ? -8.298 6.658 4.545 1.00 80.62 94 GLY A CA 1
ATOM 694 C C . GLY A 1 94 ? -7.950 7.846 3.649 1.00 80.62 94 GLY A C 1
ATOM 695 O O . GLY A 1 94 ? -7.272 7.658 2.640 1.00 80.62 94 GLY A O 1
ATOM 696 N N . ILE A 1 95 ? -8.364 9.060 4.025 1.00 85.12 95 ILE A N 1
ATOM 697 C CA . ILE A 1 95 ? -8.035 10.296 3.299 1.00 85.12 95 ILE A CA 1
ATOM 698 C C . ILE A 1 95 ? -6.567 10.667 3.518 1.00 85.12 95 ILE A C 1
ATOM 700 O O . ILE A 1 95 ? -5.880 10.987 2.552 1.00 85.12 95 ILE A O 1
ATOM 704 N N . ALA A 1 96 ? -6.061 10.588 4.750 1.00 84.31 96 ALA A N 1
ATOM 705 C CA . ALA A 1 96 ? -4.670 10.909 5.069 1.00 84.31 96 ALA A CA 1
ATOM 706 C C . ALA A 1 96 ? -3.678 9.972 4.357 1.00 84.31 96 ALA A C 1
ATOM 708 O O . ALA A 1 96 ? -2.771 10.432 3.666 1.00 84.31 96 ALA A O 1
ATOM 709 N N . VAL A 1 97 ? -3.885 8.656 4.445 1.00 84.75 97 VAL A N 1
ATOM 710 C CA . VAL A 1 97 ? -3.007 7.681 3.779 1.00 84.75 97 VAL A CA 1
ATOM 711 C C . VAL A 1 97 ? -3.186 7.731 2.257 1.00 84.75 97 VAL A C 1
ATOM 713 O O . VAL A 1 97 ? -2.202 7.686 1.523 1.00 84.75 97 VAL A O 1
ATOM 716 N N . GLY A 1 98 ? -4.418 7.891 1.758 1.00 84.00 98 GLY A N 1
ATOM 717 C CA . GLY A 1 98 ? -4.685 8.007 0.321 1.00 84.00 98 GLY A CA 1
ATOM 718 C C . GLY A 1 98 ? -4.059 9.254 -0.311 1.00 84.00 98 GLY A C 1
ATOM 719 O O . GLY A 1 98 ? -3.447 9.165 -1.374 1.00 84.00 98 GLY A O 1
ATOM 720 N N . SER A 1 99 ? -4.156 10.406 0.358 1.00 85.12 99 SER A N 1
ATOM 721 C CA . SER A 1 99 ? -3.522 11.650 -0.098 1.00 85.12 99 SER A CA 1
ATOM 722 C C . SER A 1 99 ? -1.998 11.569 -0.047 1.00 85.12 99 SER A C 1
ATOM 724 O O . SER A 1 99 ? -1.354 11.964 -1.017 1.00 85.12 99 SER A O 1
ATOM 726 N N . ALA A 1 100 ? -1.418 10.987 1.009 1.00 83.81 100 ALA A N 1
ATOM 727 C CA . ALA A 1 100 ? 0.023 10.765 1.093 1.00 83.81 100 ALA A CA 1
ATOM 728 C C . ALA A 1 100 ? 0.537 9.902 -0.066 1.00 83.81 100 ALA A C 1
ATOM 730 O O . ALA A 1 100 ? 1.497 10.296 -0.720 1.00 83.81 100 ALA A O 1
ATOM 731 N N . VAL A 1 101 ? -0.137 8.788 -0.380 1.00 82.69 101 VAL A N 1
ATOM 732 C CA . VAL A 1 101 ? 0.221 7.925 -1.521 1.00 82.69 101 VAL A CA 1
ATOM 733 C C . VAL A 1 101 ? 0.102 8.669 -2.855 1.00 82.69 101 VAL A C 1
ATOM 735 O O . VAL A 1 101 ? 0.993 8.546 -3.693 1.00 82.69 101 VAL A O 1
ATOM 738 N N . CYS A 1 102 ? -0.952 9.465 -3.069 1.00 82.31 102 CYS A N 1
ATOM 739 C CA . CYS A 1 102 ? -1.083 10.274 -4.288 1.00 82.31 102 CYS A CA 1
ATOM 740 C C . CYS A 1 102 ? 0.056 11.292 -4.428 1.00 82.31 102 CYS A C 1
ATOM 742 O O . CYS A 1 102 ? 0.665 11.389 -5.492 1.00 82.31 102 CYS A O 1
ATOM 744 N N . ILE A 1 103 ? 0.366 12.031 -3.361 1.00 81.31 103 ILE A N 1
ATOM 745 C CA . ILE A 1 103 ? 1.415 13.059 -3.374 1.00 81.31 103 ILE A CA 1
ATOM 746 C C . ILE A 1 103 ? 2.782 12.418 -3.610 1.00 81.31 103 ILE A C 1
ATOM 748 O O . ILE A 1 103 ? 3.523 12.867 -4.484 1.00 81.31 103 ILE A O 1
ATOM 752 N N . THR A 1 104 ? 3.114 11.349 -2.884 1.00 75.38 104 THR A N 1
ATOM 753 C CA . THR A 1 104 ? 4.402 10.674 -3.062 1.00 75.38 104 THR A CA 1
ATOM 754 C C . THR A 1 104 ? 4.519 10.016 -4.433 1.00 75.38 104 THR A C 1
ATOM 756 O O . THR A 1 104 ? 5.608 10.020 -4.991 1.00 75.38 104 THR A O 1
ATOM 759 N N . SER A 1 105 ? 3.420 9.541 -5.029 1.00 73.50 105 SER A N 1
ATOM 760 C CA . SER A 1 105 ? 3.418 9.007 -6.401 1.00 73.50 105 SER A CA 1
ATOM 761 C C . SER A 1 105 ? 3.652 10.090 -7.457 1.00 73.50 105 SER A C 1
ATOM 763 O O . SER A 1 105 ? 4.355 9.842 -8.432 1.00 73.50 105 SER A O 1
ATOM 765 N N . ILE A 1 106 ? 3.109 11.298 -7.267 1.00 77.75 106 ILE A N 1
ATOM 766 C CA . ILE A 1 106 ? 3.363 12.439 -8.163 1.00 77.75 106 ILE A CA 1
ATOM 767 C C . ILE A 1 106 ? 4.827 12.884 -8.062 1.00 77.75 106 ILE A C 1
ATOM 769 O O . ILE A 1 106 ? 5.460 13.147 -9.081 1.00 77.75 106 ILE A O 1
ATOM 773 N N . LEU A 1 107 ? 5.376 12.934 -6.845 1.00 70.25 107 LEU A N 1
ATOM 774 C CA . LEU A 1 107 ? 6.777 13.294 -6.612 1.00 70.25 107 LEU A CA 1
ATOM 775 C C . LEU A 1 107 ? 7.739 12.230 -7.155 1.00 70.25 107 LEU A C 1
ATOM 777 O O . LEU A 1 107 ? 8.722 12.568 -7.807 1.00 70.25 107 LEU A O 1
ATOM 781 N N . ALA A 1 108 ? 7.436 10.949 -6.933 1.00 65.56 108 ALA A N 1
ATOM 782 C CA . ALA A 1 108 ? 8.238 9.834 -7.421 1.00 65.56 108 ALA A CA 1
ATOM 783 C C . ALA A 1 108 ? 8.154 9.677 -8.941 1.00 65.56 108 ALA A C 1
ATOM 785 O O . ALA A 1 108 ? 9.143 9.304 -9.556 1.00 65.56 108 ALA A O 1
ATOM 786 N N . GLY A 1 109 ? 7.005 9.980 -9.554 1.00 60.50 109 GLY A N 1
ATOM 787 C CA . GLY A 1 109 ? 6.737 9.742 -10.976 1.00 60.50 109 GLY A CA 1
ATOM 788 C C . GLY A 1 109 ? 7.688 10.447 -11.950 1.00 60.50 109 GLY A C 1
ATOM 789 O O . GLY A 1 109 ? 7.834 9.989 -13.083 1.00 60.50 109 GLY A O 1
ATOM 790 N N . ASN A 1 110 ? 8.353 11.524 -11.516 1.00 55.25 110 ASN A N 1
ATOM 791 C CA . ASN A 1 110 ? 9.347 12.233 -12.325 1.00 55.25 110 ASN A CA 1
ATOM 792 C C . ASN A 1 110 ? 10.722 11.532 -12.361 1.00 55.25 110 ASN A C 1
ATOM 794 O O . ASN A 1 110 ? 11.407 11.629 -13.375 1.00 55.25 110 ASN A O 1
ATOM 798 N N . ASP A 1 111 ? 11.102 10.795 -11.310 1.00 52.88 111 ASP A N 1
ATOM 799 C CA . ASP A 1 111 ? 12.408 10.112 -11.187 1.00 52.88 111 ASP A CA 1
ATOM 800 C C . ASP A 1 111 ? 12.303 8.577 -11.322 1.00 52.88 111 ASP A C 1
ATOM 802 O O . ASP A 1 111 ? 13.202 7.900 -11.831 1.00 52.88 111 ASP A O 1
ATOM 806 N N . ILE A 1 112 ? 11.171 8.022 -10.893 1.00 53.84 112 ILE A N 1
ATOM 807 C CA . ILE A 1 112 ? 10.790 6.614 -10.945 1.00 53.84 112 ILE A CA 1
ATOM 808 C C . ILE A 1 112 ? 9.545 6.540 -11.828 1.00 53.84 112 ILE A C 1
ATOM 810 O O . ILE A 1 112 ? 8.426 6.807 -11.385 1.00 53.84 112 ILE A O 1
ATOM 814 N N . ARG A 1 113 ? 9.717 6.185 -13.105 1.00 54.41 113 ARG A N 1
ATOM 815 C CA . ARG A 1 113 ? 8.583 6.032 -14.025 1.00 54.41 113 ARG A CA 1
ATOM 816 C C . ARG A 1 113 ? 7.814 4.774 -13.635 1.00 54.41 113 ARG A C 1
ATOM 818 O O . ARG A 1 113 ? 8.143 3.664 -14.050 1.00 54.41 113 ARG A O 1
ATOM 825 N N . GLY A 1 114 ? 6.785 4.965 -12.815 1.00 49.34 114 GLY A N 1
ATOM 826 C CA . GLY A 1 114 ? 5.688 4.019 -12.679 1.00 49.34 114 GLY A CA 1
ATOM 827 C C . GLY A 1 114 ? 4.914 3.960 -13.996 1.00 49.34 114 GLY A C 1
ATOM 828 O O . GLY A 1 114 ? 4.584 4.989 -14.587 1.00 49.34 114 GLY A O 1
ATOM 829 N N . ASP A 1 115 ? 4.641 2.745 -14.457 1.00 48.81 115 ASP A N 1
ATOM 830 C CA . ASP A 1 115 ? 3.985 2.381 -15.724 1.00 48.81 115 ASP A CA 1
ATOM 831 C C . ASP A 1 115 ? 2.731 3.184 -16.134 1.00 48.81 115 ASP A C 1
ATOM 833 O O . ASP A 1 115 ? 2.404 3.266 -17.316 1.00 48.81 115 ASP A O 1
ATOM 837 N N . MET A 1 116 ? 2.070 3.894 -15.218 1.00 40.03 116 MET A N 1
ATOM 838 C CA . MET A 1 116 ? 0.917 4.739 -15.550 1.00 40.03 116 MET A CA 1
ATOM 839 C C . MET A 1 116 ? 1.212 5.796 -16.643 1.00 40.03 116 MET A C 1
ATOM 841 O O . MET A 1 116 ? 0.291 6.224 -17.335 1.00 40.03 116 MET A O 1
ATOM 845 N N . LEU A 1 117 ? 2.482 6.172 -16.860 1.00 39.50 117 LEU A N 1
ATOM 846 C CA . LEU A 1 117 ? 2.911 7.083 -17.936 1.00 39.50 117 LEU A CA 1
ATOM 847 C C . LEU A 1 117 ? 3.503 6.387 -19.184 1.00 39.50 117 LEU A C 1
ATOM 849 O O . LEU A 1 117 ? 3.697 7.049 -20.207 1.00 39.50 117 LEU A O 1
ATOM 853 N N . GLN A 1 118 ? 3.772 5.076 -19.156 1.00 43.72 118 GLN A N 1
ATOM 854 C CA . GLN A 1 118 ? 4.251 4.322 -20.333 1.00 43.72 118 GLN A CA 1
ATOM 855 C C . GLN A 1 118 ? 3.151 4.202 -21.396 1.00 43.72 118 GLN A C 1
ATOM 857 O O . GLN A 1 118 ? 3.409 4.415 -22.583 1.00 43.72 118 GLN A O 1
ATOM 862 N N . PHE A 1 119 ? 1.900 3.990 -20.975 1.00 38.31 119 PHE A N 1
ATOM 863 C CA . PHE A 1 119 ? 0.755 3.939 -21.891 1.00 38.31 119 PHE A CA 1
ATOM 864 C C . PHE A 1 119 ? 0.521 5.246 -22.663 1.00 38.31 119 PHE A C 1
ATOM 866 O O . PHE A 1 119 ? 0.018 5.209 -23.783 1.00 38.31 119 PHE A O 1
ATOM 873 N N . TYR A 1 120 ? 0.922 6.395 -22.111 1.00 38.44 120 TYR A N 1
ATOM 874 C CA . TYR A 1 120 ? 0.783 7.683 -22.796 1.00 38.44 120 TYR A CA 1
ATOM 875 C C . TYR A 1 120 ? 1.941 7.980 -23.766 1.00 38.44 120 TYR A C 1
ATOM 877 O O . TYR A 1 120 ? 1.778 8.757 -24.704 1.00 38.44 120 TYR A O 1
ATOM 885 N N . SER A 1 121 ? 3.107 7.352 -23.572 1.00 38.66 121 SER A N 1
ATOM 886 C CA . SER A 1 121 ? 4.288 7.546 -24.425 1.00 38.66 121 SER A CA 1
ATOM 887 C C . SER A 1 121 ? 4.424 6.502 -25.536 1.00 38.66 121 SER A C 1
ATOM 889 O O . SER A 1 121 ? 5.115 6.777 -26.508 1.00 38.66 121 SER A O 1
ATOM 891 N N . SER A 1 122 ? 3.798 5.328 -25.412 1.00 37.47 122 SER A N 1
ATOM 892 C CA . SER A 1 122 ? 3.884 4.247 -26.410 1.00 37.47 122 SER A CA 1
ATOM 893 C C . SER A 1 122 ? 2.841 4.352 -27.538 1.00 37.47 122 SER A C 1
ATOM 895 O O . SER A 1 122 ? 2.697 3.417 -28.322 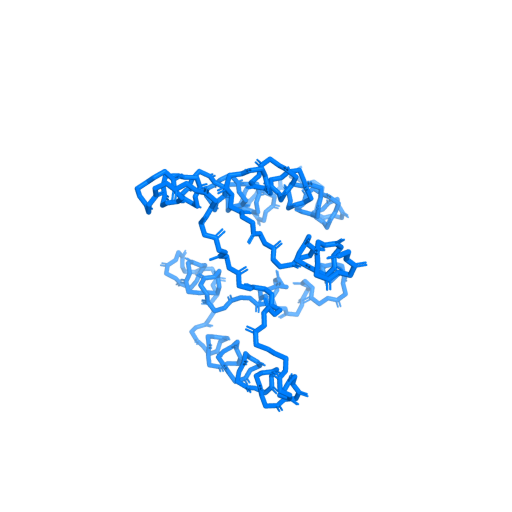1.00 37.47 122 SER A O 1
ATOM 897 N N . ASN A 1 123 ? 2.092 5.459 -27.606 1.00 33.72 123 ASN A N 1
ATOM 898 C CA . ASN A 1 123 ? 1.073 5.719 -28.632 1.00 33.72 123 ASN A CA 1
ATOM 899 C C . ASN A 1 123 ? 1.377 6.986 -29.461 1.00 33.72 123 ASN A C 1
ATOM 901 O O . ASN A 1 123 ? 0.468 7.634 -29.983 1.00 33.72 123 ASN A O 1
ATOM 905 N N . ARG A 1 124 ? 2.661 7.350 -29.564 1.00 36.41 124 ARG A N 1
ATOM 906 C CA . ARG A 1 124 ? 3.193 8.269 -30.577 1.00 36.41 124 ARG A CA 1
ATOM 907 C C . ARG A 1 124 ? 4.371 7.631 -31.288 1.00 36.41 124 ARG A C 1
ATOM 909 O O . ARG A 1 124 ? 5.155 6.953 -30.591 1.00 36.41 124 ARG A O 1
#

Organism: Cynara cardunculus var. scolymus (NCBI:txid59895)

Foldseek 3Di:
DCVPCCVPAVPCLALVLQVVCVVVVNDDPVVSVVSVVSVVVVVVVPPPDDQAFDWDFPDDPVQLVVLCVVLVVQLVVQSCCLVPDPPHPVVCNCVSSVVSNVVSCVVSCVGTPRCVCVVVVVPD

Radius of gyration: 16.04 Å; chains: 1; bounding box: 35×29×50 Å

Secondary structure (DSSP, 8-state):
-HHHHHHHHTT--SHHHHHHHHHTTSS-THHHHHHHHHHHHHHHHTTT---TT-EEESS-HHHHHHHHHHHHHHHHHHHHHHHH-TTS-GGGHHHHHHHHHHHHHHHHTTTEEEGGGHHHHTT-

Sequence (124 aa):
MIYAVGHISGAHMNPAVTLAFSVVGHFPWKQLTGSILASFALRILLHPIKHLGTTTPAGTDLQALIMEIIVTFTMMFVTSAVATDSKAVGELAGIAVGSAVCITSILAGNDIRGDMLQFYSSNR